Protein AF-X1BDA7-F1 (afdb_monomer_lite)

Foldseek 3Di:
DDLVVQLVVLVVVLVVLLVVLVVVLVVQLVVLVVVLVCCVVPHDCVVPPCPSVCSNCVSVCSNCVSVVVSVVSNVVSVPDD

Sequence (81 aa):
MNKLGHVAVVVGLVLMVYLILLITVPFLSSVAVDVASNMTADHPVAQYPGAVEGLLMAPWLLFFAPGVIGLIAVVVILKRP

Secondary structure (DSSP, 8-state):
--HHHHHHHHHHHHHHHHHHHHHHHHHHHHHHHHHHHHHHHHS-GGGSTTHHHHHHHHHHHHHHHHHHHHHHHHHHHHH--

Structure (mmCIF, N/CA/C/O backbone):
data_AF-X1BDA7-F1
#
_entry.id   AF-X1BDA7-F1
#
loop_
_atom_site.group_PDB
_atom_site.id
_atom_site.type_symbol
_atom_site.label_atom_id
_atom_site.label_alt_id
_atom_site.label_comp_id
_atom_site.label_asym_id
_atom_site.label_entity_id
_atom_site.label_seq_id
_atom_site.pdbx_PDB_ins_code
_atom_site.Cartn_x
_atom_site.Cartn_y
_atom_site.Cartn_z
_atom_site.occupancy
_atom_site.B_iso_or_equiv
_atom_site.auth_seq_id
_atom_site.auth_comp_id
_atom_site.auth_asym_id
_atom_site.auth_atom_id
_atom_site.pdbx_PDB_model_num
ATOM 1 N N . MET A 1 1 ? -9.780 1.569 27.474 1.00 71.56 1 MET A N 1
ATOM 2 C CA . MET A 1 1 ? -10.235 2.388 26.325 1.00 71.56 1 MET A CA 1
ATOM 3 C C . MET A 1 1 ? -11.516 1.762 25.776 1.00 71.56 1 MET A C 1
ATOM 5 O O . MET A 1 1 ? -11.560 0.543 25.670 1.00 71.56 1 MET A O 1
ATOM 9 N N . ASN A 1 2 ? -12.579 2.529 25.520 1.00 88.94 2 ASN A N 1
ATOM 10 C CA . ASN A 1 2 ? -13.848 1.979 25.0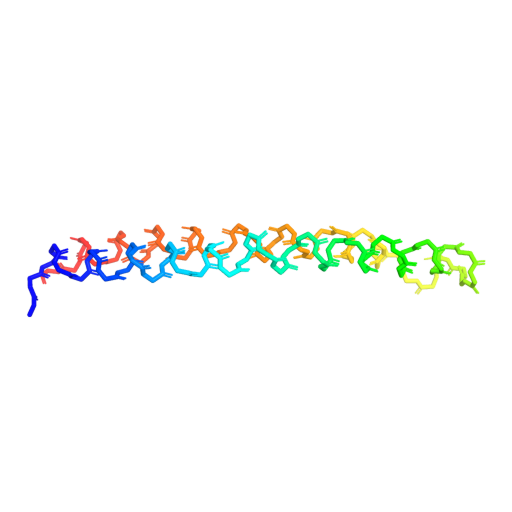09 1.00 88.94 2 ASN A CA 1
ATOM 11 C C . ASN A 1 2 ? -13.710 1.528 23.534 1.00 88.94 2 ASN A C 1
ATOM 13 O O . ASN A 1 2 ? -12.704 1.818 22.882 1.00 88.94 2 ASN A O 1
ATOM 17 N N . LYS A 1 3 ? -14.697 0.793 22.997 1.00 86.94 3 LYS A N 1
ATOM 18 C CA . LYS A 1 3 ? -14.676 0.318 21.593 1.00 86.94 3 LYS A CA 1
ATOM 19 C C . LYS A 1 3 ? -14.507 1.481 20.604 1.00 86.94 3 LYS A C 1
ATOM 21 O O . LYS A 1 3 ? -13.714 1.382 19.674 1.00 86.94 3 LYS A O 1
ATOM 26 N N . LEU A 1 4 ? -15.162 2.611 20.878 1.00 88.94 4 LEU A N 1
ATOM 27 C CA . LEU A 1 4 ? -15.046 3.847 20.095 1.00 88.94 4 LEU A CA 1
ATOM 28 C C . LEU A 1 4 ? -13.610 4.390 20.048 1.00 88.94 4 LEU A C 1
ATOM 30 O O . LEU A 1 4 ? -13.135 4.748 18.976 1.00 88.94 4 LEU A O 1
ATOM 34 N N . GLY A 1 5 ? -12.890 4.389 21.172 1.00 90.56 5 GLY A N 1
ATOM 35 C CA . GLY A 1 5 ? -11.495 4.823 21.217 1.00 90.56 5 GLY A CA 1
ATOM 36 C C . GLY A 1 5 ? -10.570 3.931 20.388 1.00 90.56 5 GLY A C 1
ATOM 37 O O . GLY A 1 5 ? -9.694 4.437 19.697 1.00 90.56 5 GLY A O 1
ATOM 38 N N . HIS A 1 6 ? -10.788 2.612 20.383 1.00 91.12 6 HIS A N 1
ATOM 39 C CA . HIS A 1 6 ? -10.007 1.701 19.535 1.00 91.12 6 HIS A CA 1
ATOM 40 C C . HIS A 1 6 ? -10.269 1.934 18.046 1.00 91.12 6 HIS A C 1
ATOM 42 O O . HIS A 1 6 ? -9.327 1.960 17.260 1.00 91.12 6 HIS A O 1
ATOM 48 N N . VAL A 1 7 ? -11.530 2.156 17.663 1.00 92.44 7 VAL A N 1
ATOM 49 C CA . VAL A 1 7 ? -11.885 2.500 16.279 1.00 92.44 7 VAL A CA 1
ATOM 50 C C . VAL A 1 7 ? -11.231 3.819 15.866 1.00 92.44 7 VAL A C 1
ATOM 52 O O . VAL A 1 7 ? -10.626 3.878 14.800 1.00 92.44 7 VAL A O 1
ATOM 55 N N . ALA A 1 8 ? -11.273 4.848 16.717 1.00 93.06 8 ALA A N 1
ATOM 56 C CA . ALA A 1 8 ? -10.635 6.133 16.438 1.00 93.06 8 ALA A CA 1
ATOM 57 C C . ALA A 1 8 ? -9.118 5.998 16.221 1.00 93.06 8 ALA A C 1
ATOM 59 O O . ALA A 1 8 ? -8.579 6.595 15.292 1.00 93.06 8 ALA A O 1
ATOM 60 N N . VAL A 1 9 ? -8.437 5.166 17.019 1.00 94.75 9 VAL A N 1
ATOM 61 C CA . VAL A 1 9 ? -7.001 4.885 16.848 1.00 94.75 9 VAL A CA 1
ATOM 62 C C . VAL A 1 9 ? -6.721 4.171 15.527 1.00 94.75 9 VAL A 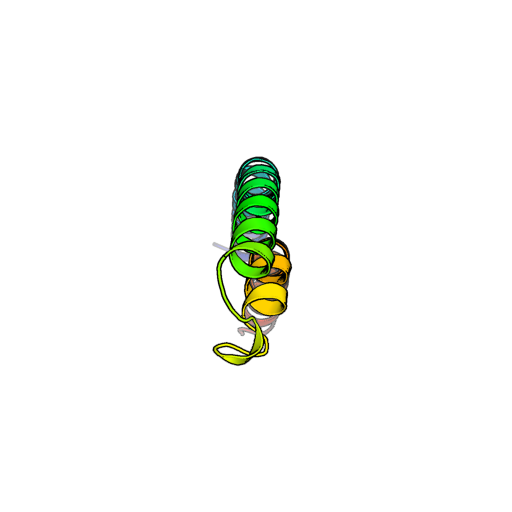C 1
ATOM 64 O O . VAL A 1 9 ? -5.799 4.560 14.816 1.00 94.75 9 VAL A O 1
ATOM 67 N N . VAL A 1 10 ? -7.519 3.161 15.164 1.00 93.88 10 VAL A N 1
ATOM 68 C CA . VAL A 1 10 ? -7.359 2.451 13.883 1.00 93.88 10 VAL A CA 1
ATOM 69 C C . VAL A 1 10 ? -7.552 3.404 12.707 1.00 93.88 10 VAL A C 1
ATOM 71 O O . VAL A 1 10 ? -6.721 3.429 11.806 1.00 93.88 10 VAL A O 1
ATOM 74 N N . VAL A 1 11 ? -8.605 4.223 12.730 1.00 93.69 11 VAL A N 1
ATOM 75 C CA . VAL A 1 11 ? -8.859 5.215 11.677 1.00 93.69 11 VAL A CA 1
ATOM 76 C C . VAL A 1 11 ? -7.716 6.231 11.602 1.00 93.69 11 VAL A C 1
ATOM 78 O O . VAL A 1 11 ? -7.227 6.507 10.511 1.00 93.69 11 VAL A O 1
ATOM 81 N N . GLY A 1 12 ? -7.237 6.734 12.744 1.00 94.06 12 GLY A N 1
ATOM 82 C CA . GLY A 1 12 ? -6.097 7.651 12.799 1.00 94.06 12 GLY A CA 1
ATOM 83 C C . GLY A 1 12 ? -4.814 7.048 12.217 1.00 94.06 12 GLY A C 1
ATOM 84 O O . GLY A 1 12 ? -4.137 7.698 11.424 1.00 94.06 12 GLY A O 1
ATOM 85 N N . LEU A 1 13 ? -4.510 5.789 12.545 1.00 95.38 13 LEU A N 1
ATOM 86 C CA . LEU A 1 13 ? -3.365 5.062 11.988 1.00 95.38 13 LEU A CA 1
ATOM 87 C C . LEU A 1 13 ? -3.491 4.865 10.476 1.00 95.38 13 LEU A C 1
ATOM 89 O O . LEU A 1 13 ? -2.534 5.117 9.749 1.00 95.38 13 LEU A O 1
ATOM 93 N N . VAL A 1 14 ? -4.665 4.451 9.996 1.00 95.56 14 VAL A N 1
ATOM 94 C CA . VAL A 1 14 ? -4.926 4.268 8.561 1.00 95.56 14 VAL A CA 1
ATOM 95 C C . VAL A 1 14 ? -4.745 5.589 7.817 1.00 95.56 14 VAL A C 1
ATOM 97 O O . VAL A 1 14 ? -4.054 5.621 6.803 1.00 95.56 14 VAL A O 1
ATOM 100 N N . LEU A 1 15 ? -5.285 6.691 8.344 1.00 95.19 15 LEU A N 1
ATOM 101 C CA . LEU A 1 15 ? -5.106 8.022 7.763 1.00 95.19 15 LEU A CA 1
ATOM 102 C C . LEU A 1 15 ? -3.634 8.445 7.731 1.00 95.19 15 LEU A C 1
ATOM 104 O O . LEU A 1 15 ? -3.169 8.938 6.709 1.00 95.19 15 LEU A O 1
ATOM 108 N N . MET A 1 16 ? -2.884 8.214 8.810 1.00 96.00 16 MET A N 1
ATOM 109 C CA . MET A 1 16 ? -1.453 8.527 8.856 1.00 96.00 16 MET A CA 1
ATOM 110 C C . MET A 1 16 ? -0.665 7.743 7.799 1.00 96.00 16 MET A C 1
ATOM 112 O O . MET A 1 16 ? 0.165 8.315 7.094 1.00 96.00 16 MET A O 1
ATOM 116 N N . VAL A 1 17 ? -0.956 6.448 7.647 1.00 95.62 17 VAL A N 1
ATOM 117 C CA . VAL A 1 17 ? -0.355 5.611 6.601 1.00 95.62 17 VAL A CA 1
ATOM 118 C C . VAL A 1 17 ? -0.723 6.137 5.213 1.00 95.62 17 VAL A C 1
ATOM 120 O O . VAL A 1 17 ? 0.156 6.256 4.363 1.00 95.62 17 VAL A O 1
ATOM 123 N N . TYR A 1 18 ? -1.980 6.528 4.988 1.00 94.44 18 TYR A N 1
ATOM 124 C CA . TYR A 1 18 ? -2.403 7.128 3.722 1.00 94.44 18 TYR A CA 1
ATOM 125 C C . TYR A 1 18 ? -1.673 8.431 3.407 1.00 94.44 18 TYR A C 1
ATOM 127 O O . TYR A 1 18 ? -1.292 8.627 2.259 1.00 94.44 18 TYR A O 1
ATOM 135 N N . LEU A 1 19 ? -1.427 9.294 4.396 1.00 94.44 19 LEU A N 1
ATOM 136 C CA . LEU A 1 19 ? -0.664 10.529 4.191 1.00 94.44 19 LEU A CA 1
ATOM 137 C C . LEU A 1 19 ? 0.770 10.244 3.728 1.00 94.44 19 LEU A C 1
ATOM 139 O O . LEU A 1 19 ? 1.257 10.903 2.814 1.00 94.44 19 LEU A O 1
ATOM 143 N N . ILE A 1 20 ? 1.424 9.237 4.315 1.00 94.31 20 ILE A N 1
ATOM 144 C CA . ILE A 1 20 ? 2.759 8.800 3.884 1.00 94.31 20 ILE A CA 1
ATOM 145 C C . ILE A 1 20 ? 2.696 8.236 2.460 1.00 94.31 20 ILE A C 1
ATOM 147 O O . ILE A 1 20 ? 3.490 8.623 1.604 1.00 94.31 20 ILE A O 1
ATOM 151 N N . LEU A 1 21 ? 1.728 7.357 2.190 1.00 93.50 21 LEU A N 1
ATOM 152 C CA . LEU A 1 21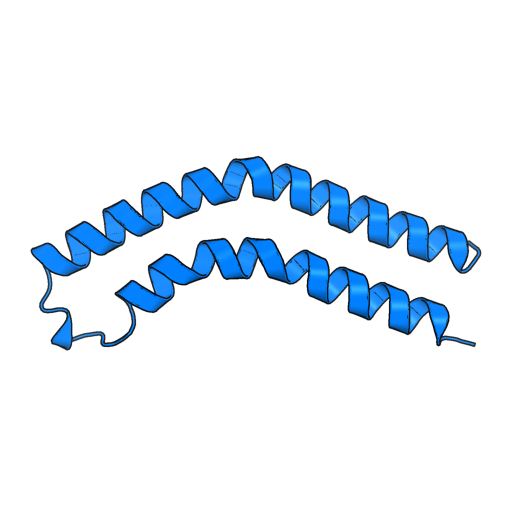 ? 1.557 6.734 0.878 1.00 93.50 21 LEU A CA 1
ATOM 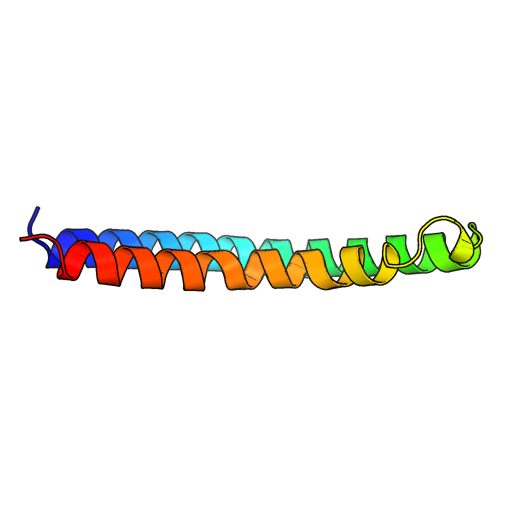153 C C . LEU A 1 21 ? 1.235 7.745 -0.223 1.00 93.50 21 LEU A C 1
ATOM 155 O O . LEU A 1 21 ? 1.667 7.561 -1.354 1.00 93.50 21 LEU A O 1
ATOM 159 N N . LEU A 1 22 ? 0.543 8.838 0.097 1.00 92.19 22 LEU A N 1
ATOM 160 C CA . LEU A 1 22 ? 0.229 9.894 -0.865 1.00 92.19 22 LEU A CA 1
ATOM 161 C C . LEU A 1 22 ? 1.492 10.554 -1.441 1.00 92.19 22 LEU A C 1
ATOM 163 O O . LEU A 1 22 ? 1.474 11.025 -2.573 1.00 92.19 22 LEU A O 1
ATOM 167 N N . ILE A 1 23 ? 2.587 10.555 -0.676 1.00 91.62 23 ILE A N 1
ATOM 168 C CA . ILE A 1 23 ? 3.891 11.078 -1.096 1.00 91.62 23 ILE A CA 1
ATOM 169 C C . ILE A 1 23 ? 4.733 9.973 -1.745 1.00 91.62 23 ILE A C 1
ATOM 171 O O . ILE A 1 23 ? 5.370 10.198 -2.773 1.00 91.62 23 ILE A O 1
ATOM 175 N N . THR A 1 24 ? 4.753 8.772 -1.161 1.00 91.75 24 THR A N 1
ATOM 176 C CA . THR A 1 24 ? 5.666 7.703 -1.596 1.00 91.75 24 THR A CA 1
ATOM 177 C C . THR A 1 24 ? 5.175 6.938 -2.823 1.00 91.75 24 THR A C 1
ATOM 179 O O . THR A 1 24 ? 5.995 6.538 -3.647 1.00 91.75 24 THR A O 1
ATOM 182 N N . VAL A 1 25 ? 3.863 6.757 -3.000 1.00 93.38 25 VAL A N 1
ATOM 183 C CA . VAL A 1 25 ? 3.296 6.004 -4.133 1.00 93.38 25 VAL A CA 1
ATOM 184 C C . VAL A 1 25 ? 3.569 6.681 -5.479 1.00 93.38 25 VAL A C 1
ATOM 186 O O . VAL A 1 25 ? 4.014 5.972 -6.375 1.00 93.38 25 VAL A O 1
ATOM 189 N N . PRO A 1 26 ? 3.409 8.008 -5.662 1.00 92.19 26 PRO A N 1
ATOM 190 C CA . PRO A 1 26 ? 3.785 8.664 -6.917 1.00 92.19 26 PRO A CA 1
ATOM 191 C C . PRO A 1 26 ? 5.254 8.444 -7.298 1.00 92.19 26 PRO A C 1
ATOM 193 O O . PRO A 1 26 ? 5.559 8.178 -8.460 1.00 92.19 26 PRO A O 1
ATOM 196 N N . PHE A 1 27 ? 6.157 8.494 -6.313 1.00 92.12 27 PHE A N 1
ATOM 197 C CA . PHE A 1 27 ? 7.578 8.232 -6.528 1.00 92.12 27 PHE A CA 1
ATOM 198 C C . PHE A 1 27 ? 7.827 6.778 -6.949 1.00 92.12 27 PHE A C 1
ATOM 200 O O . PHE A 1 27 ? 8.496 6.529 -7.950 1.00 92.12 27 PHE A O 1
ATOM 207 N N . LEU A 1 28 ? 7.233 5.816 -6.236 1.00 92.81 28 LEU A N 1
ATOM 208 C CA . LEU A 1 28 ? 7.330 4.393 -6.575 1.00 92.81 28 LEU A CA 1
ATOM 209 C C . LEU A 1 28 ? 6.738 4.085 -7.956 1.00 92.81 28 LEU A C 1
ATOM 211 O O . LEU A 1 28 ? 7.309 3.287 -8.691 1.00 92.81 28 LEU A O 1
ATOM 215 N N . SER A 1 29 ? 5.635 4.736 -8.328 1.00 92.94 29 SER A N 1
ATOM 216 C CA . SER A 1 29 ? 5.023 4.606 -9.652 1.00 92.94 29 SER A CA 1
ATOM 217 C C . SER A 1 29 ? 5.942 5.111 -10.762 1.00 92.94 29 SER A C 1
ATOM 219 O O . SER A 1 29 ? 6.058 4.444 -11.785 1.00 92.94 29 SER A O 1
ATOM 221 N N . SER A 1 30 ? 6.633 6.240 -10.563 1.00 92.75 30 SER A N 1
ATOM 222 C CA . SER A 1 30 ? 7.622 6.736 -11.534 1.00 92.75 30 SER A CA 1
ATOM 223 C C . SER A 1 30 ? 8.748 5.724 -11.737 1.00 92.75 30 SER A C 1
ATOM 225 O O . SER A 1 30 ? 9.046 5.348 -12.866 1.00 92.75 30 SER A O 1
ATOM 227 N N . VAL A 1 31 ? 9.319 5.219 -10.640 1.00 92.19 31 VAL A N 1
ATOM 228 C CA . VAL A 1 31 ? 10.401 4.225 -10.692 1.00 92.19 31 VAL A CA 1
ATOM 229 C C . VAL A 1 31 ? 9.933 2.927 -11.357 1.00 92.19 31 VAL A C 1
ATOM 231 O O . VAL A 1 31 ? 10.661 2.348 -12.157 1.00 92.19 31 VAL A O 1
ATOM 234 N N . ALA A 1 32 ? 8.714 2.469 -11.059 1.00 91.06 32 ALA A N 1
ATOM 235 C CA . ALA A 1 32 ? 8.143 1.268 -11.661 1.00 91.06 32 ALA A CA 1
ATOM 236 C C . ALA A 1 32 ? 7.993 1.400 -13.185 1.00 91.06 32 ALA A C 1
ATOM 238 O O . ALA A 1 32 ? 8.290 0.449 -13.902 1.00 91.06 32 ALA A O 1
ATOM 239 N N . VAL A 1 33 ? 7.575 2.571 -13.679 1.00 90.56 33 VAL A N 1
ATOM 240 C CA . VAL A 1 33 ? 7.464 2.848 -15.121 1.00 90.56 33 VAL A CA 1
ATOM 241 C C . VAL A 1 33 ? 8.839 2.879 -15.791 1.00 90.56 33 VAL A C 1
ATOM 243 O O . VAL A 1 33 ? 9.003 2.274 -16.850 1.00 90.56 33 VAL A O 1
ATOM 246 N N . ASP A 1 34 ? 9.833 3.509 -15.163 1.00 90.75 34 ASP A N 1
ATOM 247 C CA . ASP A 1 34 ? 11.198 3.584 -15.702 1.00 90.75 34 ASP A CA 1
ATOM 248 C C . ASP A 1 34 ? 11.877 2.208 -15.750 1.00 90.75 34 ASP A C 1
ATOM 250 O O . ASP A 1 34 ? 12.548 1.850 -16.716 1.00 90.75 34 ASP A O 1
ATOM 254 N N . VAL A 1 35 ? 11.691 1.389 -14.717 1.00 87.50 35 VAL A N 1
ATOM 255 C CA . VAL A 1 35 ? 12.236 0.026 -14.695 1.00 87.50 35 VAL A CA 1
ATOM 256 C C . VAL A 1 35 ? 11.493 -0.871 -15.686 1.00 87.50 35 VAL A C 1
ATOM 258 O O . VAL A 1 35 ? 12.132 -1.659 -16.382 1.00 87.50 35 VAL A O 1
ATOM 261 N N . ALA A 1 36 ? 10.169 -0.735 -15.804 1.00 86.69 36 ALA A N 1
ATOM 262 C CA . ALA A 1 36 ? 9.376 -1.467 -16.788 1.00 86.69 36 ALA A CA 1
ATOM 263 C C . ALA A 1 36 ? 9.827 -1.176 -18.227 1.00 86.69 36 ALA A C 1
ATOM 265 O O . ALA A 1 36 ? 9.990 -2.113 -19.009 1.00 86.69 36 ALA A O 1
ATOM 266 N N . SER A 1 37 ? 10.070 0.094 -18.572 1.00 85.06 37 SER A N 1
ATOM 267 C CA . SER A 1 37 ? 10.515 0.473 -19.918 1.00 85.06 37 SER A CA 1
ATOM 268 C C . SER A 1 37 ? 11.894 -0.111 -20.246 1.00 85.06 37 SER A C 1
ATOM 270 O O . SER A 1 37 ? 12.069 -0.701 -21.315 1.00 85.06 37 SER A O 1
ATOM 272 N N . ASN A 1 38 ? 12.831 -0.073 -19.295 1.00 85.31 38 ASN A N 1
ATOM 273 C CA . ASN A 1 38 ? 14.154 -0.684 -19.446 1.00 85.31 38 ASN A CA 1
ATOM 274 C C . ASN A 1 38 ? 14.074 -2.214 -19.562 1.00 85.31 38 ASN A C 1
ATOM 276 O O . ASN A 1 38 ? 14.734 -2.807 -20.410 1.00 85.31 38 ASN A O 1
ATOM 280 N N . MET A 1 39 ? 13.207 -2.869 -18.782 1.00 78.38 39 MET A N 1
ATOM 281 C CA . MET A 1 39 ? 12.981 -4.316 -18.892 1.00 78.38 39 MET A CA 1
ATOM 282 C C . MET A 1 39 ? 12.432 -4.720 -20.260 1.00 78.38 39 MET A C 1
ATOM 284 O O . MET A 1 39 ? 12.813 -5.766 -20.778 1.00 78.38 39 MET A O 1
ATOM 288 N N . THR A 1 40 ? 11.559 -3.905 -20.856 1.00 75.50 40 THR A N 1
ATOM 289 C CA . THR A 1 40 ? 11.045 -4.163 -22.208 1.00 75.50 40 THR A CA 1
ATOM 290 C C . THR A 1 40 ? 12.058 -3.881 -23.317 1.00 75.50 40 THR A C 1
ATOM 292 O O . THR A 1 40 ? 11.935 -4.460 -24.395 1.00 75.50 40 THR A O 1
ATOM 295 N N . ALA A 1 41 ? 13.042 -3.011 -23.069 1.00 75.38 41 ALA A N 1
ATOM 296 C CA . ALA A 1 41 ? 14.056 -2.623 -24.045 1.00 75.38 41 ALA A CA 1
ATOM 297 C C . ALA A 1 41 ? 15.284 -3.552 -24.042 1.00 75.38 41 ALA A C 1
ATOM 299 O O . ALA A 1 41 ? 15.744 -3.952 -25.111 1.00 75.38 41 ALA A O 1
ATOM 300 N N . ASP A 1 42 ? 15.786 -3.921 -22.859 1.00 70.81 42 ASP A N 1
ATOM 301 C CA . ASP A 1 42 ? 17.077 -4.610 -22.697 1.00 70.81 42 ASP A CA 1
ATOM 302 C C . ASP A 1 42 ? 16.952 -6.125 -22.469 1.00 70.81 42 ASP A C 1
ATOM 304 O O . ASP A 1 42 ? 17.926 -6.868 -22.627 1.00 70.81 42 ASP A O 1
ATOM 308 N N . HIS A 1 43 ? 15.759 -6.618 -22.120 1.00 65.19 43 HIS A N 1
ATOM 309 C CA . HIS A 1 43 ? 15.526 -8.035 -21.852 1.00 65.19 43 HIS A CA 1
ATOM 310 C C . HIS A 1 43 ? 14.387 -8.597 -22.712 1.00 65.19 43 HIS A C 1
ATOM 312 O O . HIS A 1 43 ? 13.363 -7.941 -22.909 1.00 65.19 43 HIS A O 1
ATOM 318 N N . PRO A 1 44 ? 14.494 -9.847 -23.203 1.00 61.38 44 PRO A N 1
ATOM 319 C CA . PRO A 1 44 ? 13.345 -10.516 -23.784 1.00 61.38 44 PRO A CA 1
ATOM 320 C C . PRO A 1 44 ? 12.328 -10.742 -22.661 1.00 61.38 44 PRO A C 1
ATOM 322 O O . PRO A 1 44 ? 12.483 -11.646 -21.844 1.00 61.38 44 PRO A O 1
ATOM 325 N N . VAL A 1 45 ? 11.265 -9.936 -22.644 1.00 61.81 45 VAL A 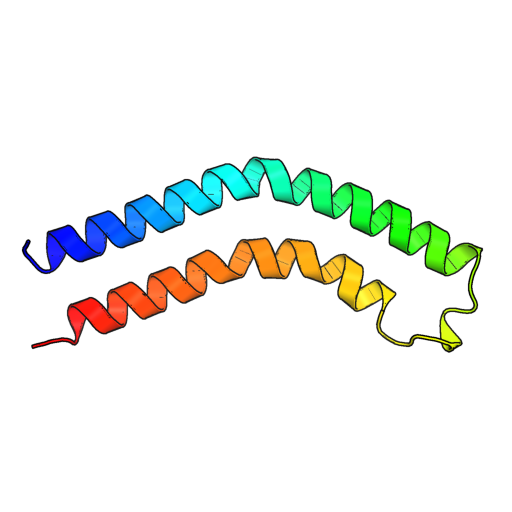N 1
ATOM 326 C CA . VAL A 1 45 ? 10.110 -10.017 -21.722 1.00 61.81 45 VAL A CA 1
ATOM 327 C C . VAL A 1 45 ? 9.553 -11.452 -21.604 1.00 61.81 45 VAL A C 1
ATOM 329 O O . VAL A 1 45 ? 8.960 -11.827 -20.597 1.00 61.81 45 VAL A O 1
ATOM 332 N N . ALA A 1 46 ? 9.829 -12.299 -22.601 1.00 61.06 46 ALA A N 1
ATOM 333 C CA . ALA A 1 46 ? 9.569 -13.736 -22.611 1.00 61.06 46 ALA A CA 1
ATOM 334 C C . ALA A 1 46 ? 10.229 -14.538 -21.467 1.00 61.06 46 ALA A C 1
ATOM 336 O O . ALA A 1 46 ? 9.744 -15.618 -21.143 1.00 61.06 46 ALA A O 1
ATOM 337 N N . GLN A 1 47 ? 11.317 -14.051 -20.857 1.00 68.00 47 GLN A N 1
ATOM 338 C CA . GLN A 1 47 ? 11.987 -14.747 -19.749 1.00 68.00 47 GLN A CA 1
ATOM 339 C C . GLN A 1 47 ? 11.242 -14.611 -18.414 1.00 68.00 47 GLN A C 1
ATOM 341 O O . GLN A 1 47 ? 11.383 -15.481 -17.557 1.00 68.00 47 GLN A O 1
ATOM 346 N N . TYR A 1 48 ? 10.424 -13.567 -18.249 1.00 70.31 48 TYR A N 1
ATOM 347 C CA . TYR A 1 48 ? 9.676 -13.302 -17.017 1.00 70.31 48 TYR A CA 1
ATOM 348 C C . TYR A 1 48 ? 8.260 -12.796 -17.339 1.00 70.31 48 TYR A C 1
ATOM 350 O O . TYR A 1 48 ? 7.958 -11.615 -17.136 1.00 70.31 48 TYR A O 1
ATOM 358 N N . PRO A 1 49 ? 7.375 -13.672 -17.854 1.00 75.31 49 PRO A N 1
ATOM 359 C CA . PRO A 1 49 ? 5.999 -13.296 -18.155 1.00 75.31 49 PRO A CA 1
ATOM 360 C C . PRO A 1 49 ? 5.284 -12.823 -16.881 1.00 75.31 49 PRO A C 1
ATOM 362 O O . PRO A 1 49 ? 5.326 -13.502 -15.855 1.00 75.31 49 PRO A O 1
ATOM 365 N N . GLY A 1 50 ? 4.637 -11.656 -16.934 1.00 81.88 50 GLY A N 1
ATOM 366 C CA . GLY A 1 50 ? 3.930 -11.069 -15.790 1.00 81.88 50 GLY A CA 1
ATOM 367 C C . GLY A 1 50 ? 4.773 -10.146 -14.899 1.00 81.88 50 GLY A C 1
ATOM 368 O O . GLY A 1 50 ? 4.222 -9.520 -13.992 1.00 81.88 50 GLY A O 1
ATOM 369 N N . ALA A 1 51 ? 6.094 -10.053 -15.105 1.00 83.19 51 ALA A N 1
ATOM 370 C CA . ALA A 1 51 ? 6.964 -9.241 -14.247 1.00 83.19 51 ALA A CA 1
ATOM 371 C C . ALA A 1 51 ? 6.729 -7.733 -14.420 1.00 83.19 51 ALA A C 1
ATOM 373 O O . ALA A 1 51 ? 6.707 -6.998 -13.433 1.00 83.19 51 ALA A O 1
ATOM 374 N N . VAL A 1 52 ? 6.506 -7.279 -15.656 1.00 84.75 52 VAL A N 1
ATOM 375 C CA . VAL A 1 52 ? 6.235 -5.867 -15.965 1.00 84.75 52 VAL A CA 1
ATOM 376 C C . VAL A 1 52 ? 4.877 -5.453 -15.398 1.00 84.75 52 VAL A C 1
ATOM 378 O O . VAL A 1 52 ? 4.759 -4.433 -14.725 1.00 84.75 52 VAL A O 1
ATOM 381 N N . GLU A 1 53 ? 3.857 -6.284 -15.589 1.00 87.62 53 GLU A N 1
ATOM 382 C CA . GLU A 1 53 ? 2.514 -6.072 -15.057 1.00 87.62 53 GLU A CA 1
ATOM 383 C C . GLU A 1 53 ? 2.526 -6.062 -13.523 1.00 87.62 53 GLU A C 1
ATOM 385 O O . GLU A 1 53 ? 1.899 -5.202 -12.902 1.00 87.62 53 GLU A O 1
ATOM 390 N N . GLY A 1 54 ? 3.283 -6.983 -12.914 1.00 86.06 54 GLY A N 1
ATOM 391 C CA . GLY A 1 54 ? 3.512 -7.071 -11.471 1.00 86.06 54 GLY A CA 1
ATOM 392 C C . GLY A 1 54 ? 4.163 -5.814 -10.893 1.00 86.06 54 GLY A C 1
ATOM 393 O O . GLY A 1 54 ? 3.719 -5.283 -9.872 1.00 86.06 54 GLY A O 1
ATOM 394 N N . LEU A 1 55 ? 5.187 -5.302 -11.570 1.00 88.69 55 LEU A N 1
ATOM 395 C CA . LEU A 1 55 ? 5.897 -4.097 -11.160 1.00 88.69 55 LEU A CA 1
ATOM 396 C C . LEU A 1 55 ? 4.998 -2.855 -11.221 1.00 88.69 55 LEU A C 1
ATOM 398 O O . LEU A 1 55 ? 4.994 -2.051 -10.291 1.00 88.69 55 LEU A O 1
ATOM 402 N N . LEU A 1 56 ? 4.192 -2.728 -12.277 1.00 89.06 56 LEU A N 1
ATOM 403 C CA . LEU A 1 56 ? 3.279 -1.598 -12.457 1.00 89.06 56 LEU A CA 1
ATOM 404 C C . LEU A 1 56 ? 2.078 -1.636 -11.495 1.00 89.06 56 LEU A C 1
ATOM 406 O O . LEU A 1 56 ? 1.565 -0.584 -11.114 1.00 89.06 56 LEU A O 1
ATOM 410 N N . MET A 1 57 ? 1.629 -2.823 -11.068 1.00 90.56 57 MET A N 1
ATOM 411 C CA . MET A 1 57 ? 0.523 -2.951 -10.108 1.00 90.56 57 MET A CA 1
ATOM 412 C C . MET A 1 57 ? 0.952 -2.784 -8.642 1.00 90.56 57 MET A C 1
ATOM 414 O O . MET A 1 57 ? 0.127 -2.419 -7.801 1.00 90.56 57 MET A O 1
ATOM 418 N N . ALA A 1 58 ? 2.222 -3.041 -8.310 1.00 90.38 58 ALA A N 1
ATOM 419 C CA . ALA A 1 58 ? 2.703 -3.053 -6.927 1.00 90.38 58 ALA A CA 1
ATOM 420 C C . ALA A 1 58 ? 2.462 -1.733 -6.154 1.00 90.38 58 ALA A C 1
ATOM 422 O O . ALA A 1 58 ? 1.978 -1.808 -5.018 1.00 90.38 58 ALA A O 1
ATOM 423 N N . PRO A 1 59 ? 2.694 -0.531 -6.727 1.00 91.38 59 PRO A N 1
ATOM 424 C CA . PRO A 1 59 ? 2.406 0.733 -6.042 1.00 91.38 59 PRO A CA 1
ATOM 425 C C . PRO A 1 59 ? 0.920 0.903 -5.690 1.00 91.38 59 PRO A C 1
ATOM 427 O O . PRO A 1 59 ? 0.582 1.411 -4.620 1.00 91.38 59 PRO A O 1
ATOM 430 N N . TRP A 1 60 ? 0.021 0.421 -6.551 1.00 87.12 60 TRP A N 1
ATOM 431 C CA . TRP A 1 60 ? -1.423 0.481 -6.317 1.00 87.12 60 TRP A CA 1
ATOM 432 C C . TRP A 1 60 ? -1.875 -0.501 -5.239 1.00 87.12 60 TRP A C 1
ATOM 434 O O . TRP A 1 60 ? -2.677 -0.143 -4.376 1.00 87.12 60 TRP A O 1
ATOM 444 N N . LEU A 1 61 ? -1.328 -1.718 -5.230 1.00 90.62 61 LEU A N 1
ATOM 445 C CA . LEU A 1 61 ? -1.597 -2.692 -4.169 1.00 90.62 61 LEU A CA 1
ATOM 446 C C . LEU A 1 61 ? -1.173 -2.152 -2.796 1.00 90.62 61 LEU A C 1
ATOM 448 O O . LEU A 1 61 ? -1.929 -2.268 -1.829 1.00 90.62 61 LEU A O 1
ATOM 452 N N . LEU A 1 62 ? -0.011 -1.494 -2.728 1.00 90.88 62 LEU A N 1
ATOM 453 C CA . LEU A 1 62 ? 0.461 -0.796 -1.529 1.00 90.88 62 LEU A CA 1
ATOM 454 C C . LEU A 1 62 ? -0.492 0.324 -1.093 1.00 90.88 62 LEU A C 1
ATOM 456 O O . LEU A 1 62 ? -0.732 0.485 0.101 1.00 90.88 62 LEU A O 1
ATOM 460 N N . PHE A 1 63 ? -1.067 1.067 -2.040 1.00 91.62 63 PHE A N 1
ATOM 461 C CA . PHE A 1 63 ? -2.004 2.149 -1.741 1.00 91.62 63 PHE A CA 1
ATOM 462 C C . PHE A 1 63 ? -3.344 1.652 -1.169 1.00 91.62 63 PHE A C 1
ATOM 464 O O . PHE A 1 63 ? -3.900 2.261 -0.255 1.00 91.62 63 PHE A O 1
ATOM 471 N N . PHE A 1 64 ? -3.880 0.537 -1.671 1.00 88.88 64 PHE A N 1
ATOM 472 C CA . PHE A 1 64 ? -5.202 0.049 -1.254 1.00 88.88 64 PHE A CA 1
ATOM 473 C C . PHE A 1 64 ? -5.179 -0.870 -0.026 1.00 88.88 64 PHE A C 1
ATOM 475 O O . PHE A 1 64 ? -6.161 -0.907 0.723 1.00 88.88 64 PHE A O 1
ATOM 482 N N . ALA A 1 65 ? -4.080 -1.588 0.222 1.00 92.62 65 ALA A N 1
ATOM 483 C CA . ALA A 1 65 ? -3.990 -2.555 1.319 1.00 92.62 65 ALA A CA 1
ATOM 484 C C . ALA A 1 65 ? -4.324 -1.977 2.716 1.00 92.62 65 ALA A C 1
ATOM 486 O O . ALA A 1 65 ? -5.094 -2.616 3.443 1.00 92.62 65 ALA A O 1
ATOM 487 N N . PRO A 1 66 ? -3.849 -0.778 3.111 1.00 92.81 66 PRO A N 1
ATOM 488 C CA . PRO A 1 66 ? -4.154 -0.214 4.427 1.00 92.81 66 PRO A CA 1
ATOM 489 C C . PRO A 1 66 ? -5.647 0.032 4.652 1.00 92.81 66 PRO A C 1
ATOM 491 O O . PRO A 1 66 ? -6.136 -0.187 5.759 1.00 92.81 66 PRO A O 1
ATOM 494 N N . GLY A 1 67 ? -6.385 0.443 3.616 1.00 90.44 67 GLY A N 1
ATOM 495 C CA . GLY A 1 67 ? -7.829 0.663 3.699 1.00 90.44 67 GLY A CA 1
ATOM 496 C C . GLY A 1 67 ? -8.592 -0.630 3.981 1.00 90.44 67 GLY A C 1
ATOM 497 O O . GLY A 1 67 ? -9.441 -0.668 4.873 1.00 90.44 67 GLY A O 1
ATOM 498 N N . VAL A 1 68 ? -8.238 -1.715 3.284 1.00 94.31 68 VAL A N 1
ATOM 499 C CA . VAL A 1 68 ? -8.838 -3.042 3.501 1.00 94.31 68 VAL A CA 1
ATOM 500 C C . VAL A 1 68 ? -8.525 -3.558 4.907 1.00 94.31 68 VAL A C 1
ATOM 502 O O . VAL A 1 68 ? -9.429 -3.988 5.624 1.00 94.31 68 VAL A O 1
ATOM 505 N N . ILE A 1 69 ? -7.263 -3.462 5.337 1.00 93.81 69 ILE A N 1
ATOM 506 C CA . ILE A 1 69 ? -6.829 -3.884 6.678 1.00 93.81 69 ILE A CA 1
ATOM 507 C C . ILE A 1 69 ? -7.542 -3.068 7.762 1.00 93.81 69 ILE A C 1
ATOM 509 O O . ILE A 1 69 ? -8.039 -3.634 8.736 1.00 93.81 69 ILE A O 1
ATOM 513 N N . GLY A 1 70 ? -7.642 -1.751 7.575 1.00 92.94 70 GLY A N 1
ATOM 514 C CA . GLY A 1 70 ? -8.351 -0.849 8.476 1.00 92.94 70 GLY A CA 1
ATOM 515 C C . GLY A 1 70 ? -9.821 -1.225 8.636 1.00 92.94 70 GLY A C 1
ATOM 516 O O . GLY A 1 70 ? -10.316 -1.327 9.758 1.00 92.94 70 GLY A O 1
ATOM 517 N N . LEU A 1 71 ? -10.509 -1.509 7.528 1.00 93.50 71 LEU A N 1
ATOM 518 C CA . LEU A 1 71 ? -11.917 -1.904 7.536 1.00 93.50 71 LEU A CA 1
ATOM 519 C C . LEU A 1 71 ? -12.127 -3.239 8.264 1.00 93.50 71 LEU A C 1
ATOM 521 O O . LEU A 1 71 ? -13.008 -3.342 9.120 1.00 93.50 71 LEU A O 1
ATOM 525 N N . ILE A 1 72 ? -11.281 -4.239 7.994 1.00 94.06 72 ILE A N 1
ATOM 526 C CA . ILE A 1 72 ? -11.312 -5.529 8.701 1.00 94.06 72 ILE A CA 1
ATOM 527 C C . ILE A 1 72 ? -11.083 -5.324 10.204 1.00 94.06 72 ILE A C 1
ATOM 529 O O . ILE A 1 72 ? -11.825 -5.872 11.021 1.00 94.06 72 ILE A O 1
ATOM 533 N N . ALA A 1 73 ? -10.100 -4.504 10.585 1.00 91.94 73 ALA A N 1
ATOM 534 C CA . ALA A 1 73 ? -9.799 -4.217 11.983 1.00 91.94 73 ALA A CA 1
ATOM 535 C C . ALA A 1 73 ? -10.989 -3.565 12.706 1.00 91.94 73 ALA A C 1
ATOM 537 O O . ALA A 1 73 ? -11.335 -3.984 13.812 1.00 91.94 73 ALA A O 1
ATOM 538 N N . VAL A 1 74 ? -11.669 -2.606 12.069 1.00 92.88 74 VAL A N 1
ATOM 539 C CA . VAL A 1 74 ? -12.886 -1.984 12.617 1.00 92.88 74 VAL A CA 1
ATOM 540 C C . VAL A 1 74 ? -13.989 -3.024 12.825 1.00 92.88 74 VAL A C 1
ATOM 542 O O . VAL A 1 74 ? -14.557 -3.094 13.915 1.00 92.88 74 VAL A O 1
ATOM 545 N N . VAL A 1 75 ? -14.258 -3.882 11.835 1.00 93.56 75 VAL A N 1
ATOM 546 C CA . VAL A 1 75 ? -15.274 -4.946 11.954 1.00 93.56 75 VAL A CA 1
ATOM 547 C C . VAL A 1 75 ? -14.956 -5.893 13.112 1.00 93.56 75 VAL A C 1
ATOM 549 O O . VAL A 1 75 ? -15.846 -6.233 13.892 1.00 93.56 75 VAL A O 1
ATOM 552 N N . VAL A 1 76 ? -13.692 -6.294 13.263 1.00 94.00 76 VAL A N 1
ATOM 553 C CA . VAL A 1 76 ? -13.249 -7.166 14.359 1.00 94.00 76 VAL A CA 1
ATOM 554 C C . VAL A 1 76 ? -13.443 -6.490 15.716 1.00 94.00 76 VAL A C 1
ATOM 556 O O . VAL A 1 76 ? -13.951 -7.126 16.637 1.00 94.00 76 VAL A O 1
ATOM 559 N N . ILE A 1 77 ? -13.084 -5.212 15.857 1.00 91.19 77 ILE A N 1
ATOM 560 C CA . ILE A 1 77 ? -13.248 -4.465 17.114 1.00 91.19 77 ILE A CA 1
ATOM 561 C C . ILE A 1 77 ? -14.727 -4.350 17.497 1.00 91.19 77 ILE A C 1
ATOM 563 O O . ILE A 1 77 ? -15.070 -4.533 18.664 1.00 91.19 77 ILE A O 1
ATOM 567 N N . LEU A 1 78 ? -15.603 -4.080 16.52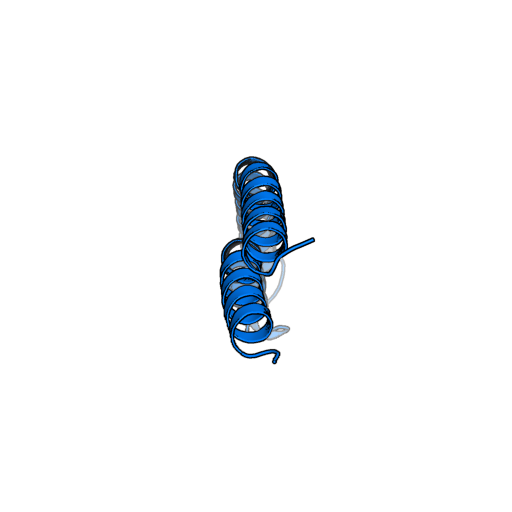8 1.00 90.81 78 LEU A N 1
ATOM 568 C CA . LEU A 1 78 ? -17.040 -3.943 16.770 1.00 90.81 78 LEU A CA 1
ATOM 569 C C . LEU A 1 78 ? -17.708 -5.277 17.131 1.00 90.81 78 LEU A C 1
ATOM 571 O O . LEU A 1 78 ? -18.625 -5.290 17.949 1.00 90.81 78 LEU A O 1
ATOM 575 N N . LYS A 1 79 ? -17.243 -6.391 16.550 1.00 91.38 79 LYS A N 1
ATOM 576 C CA . LYS A 1 79 ? -17.773 -7.738 16.821 1.00 91.38 79 LYS A CA 1
ATOM 577 C C . LYS A 1 79 ? -17.236 -8.385 18.098 1.00 91.38 79 LYS A C 1
ATOM 579 O O . LYS A 1 79 ? -17.810 -9.376 18.541 1.00 91.38 79 LYS A O 1
ATOM 584 N N . ARG A 1 80 ? -16.146 -7.878 18.683 1.00 81.50 80 ARG A N 1
ATOM 585 C CA . ARG A 1 80 ? -15.642 -8.393 19.965 1.00 81.50 80 ARG A CA 1
ATOM 586 C C . ARG A 1 80 ? -16.654 -8.081 21.078 1.00 81.50 80 ARG A C 1
ATOM 588 O O . ARG A 1 80 ? -17.116 -6.938 21.120 1.00 81.50 80 ARG A O 1
ATOM 595 N N . PRO A 1 81 ? -17.015 -9.059 21.931 1.00 68.56 81 PRO A N 1
ATOM 596 C CA . PRO A 1 81 ? -17.930 -8.850 23.053 1.00 68.56 81 PRO A CA 1
ATOM 597 C C . PRO A 1 81 ? -17.400 -7.774 24.007 1.00 68.56 81 PRO A C 1
ATOM 599 O O . PRO A 1 81 ? -16.180 -7.755 24.280 1.00 68.56 81 PRO A O 1
#

pLDDT: mean 87.67, std 8.8, range [61.06, 96.0]

Radius of gyration: 18.15 Å; chains: 1; bounding box: 35×26×50 Å

Organism: NCBI:txid412755